Protein AF-A0A3D3Z901-F1 (afdb_monomer)

Nearest PDB structures (foldseek):
  7ojr-assembly1_A  TM=9.769E-01  e=3.075E-02  Bacillus subtilis subsp. subtilis str. 168
  7olh-assembly1_B  TM=9.767E-01  e=1.099E-01  Bacillus subtilis subsp. subtilis str. 168
  6gyz-assembly1_B  TM=9.586E-01  e=1.680E-01  Staphylococcus aureus
  2fkf-assembly1_A  TM=8.732E-01  e=5.812E-02  Pseudomonas aeruginosa
  5kl0-assembly1_A  TM=9.302E-01  e=1.803E-01  Xanthomonas citri pv. citri str. 306

pLDDT: mean 94.59, std 6.39, range [52.0, 98.56]

Structure (mmCIF, N/CA/C/O backbone):
data_AF-A0A3D3Z901-F1
#
_entry.id   AF-A0A3D3Z901-F1
#
loop_
_atom_site.group_PDB
_atom_site.id
_atom_site.type_symbol
_atom_site.label_atom_id
_atom_site.label_alt_id
_atom_site.label_comp_id
_atom_site.label_asym_id
_atom_site.label_entity_id
_atom_site.label_seq_id
_atom_site.pdbx_PDB_ins_code
_atom_site.Cartn_x
_atom_site.Cartn_y
_atom_site.Cartn_z
_atom_site.occupancy
_atom_site.B_iso_or_equiv
_atom_site.auth_seq_id
_atom_site.auth_comp_id
_atom_site.auth_asym_id
_atom_site.auth_atom_id
_atom_site.pdbx_PDB_model_num
ATOM 1 N N . LYS A 1 1 ? -0.467 -15.243 1.996 1.00 52.00 1 LYS A N 1
ATOM 2 C CA . LYS A 1 1 ? -0.853 -16.099 0.834 1.00 52.00 1 LYS A CA 1
ATOM 3 C C . LYS A 1 1 ? -2.322 -16.531 0.922 1.00 52.00 1 LYS A C 1
ATOM 5 O O . LYS A 1 1 ? -2.822 -17.210 0.037 1.00 52.00 1 LYS A O 1
ATOM 10 N N . ASP A 1 2 ? -3.028 -16.068 1.948 1.00 73.25 2 ASP A N 1
ATOM 11 C CA . ASP A 1 2 ? -4.239 -16.701 2.471 1.00 73.25 2 ASP A CA 1
ATOM 12 C C . ASP A 1 2 ? -5.517 -16.210 1.781 1.00 73.25 2 ASP A C 1
ATOM 14 O O . ASP A 1 2 ? -6.584 -16.778 1.965 1.00 73.25 2 ASP A O 1
ATOM 18 N N . MET A 1 3 ? -5.398 -15.188 0.924 1.00 85.94 3 MET A N 1
ATOM 19 C CA . MET A 1 3 ? -6.502 -14.625 0.137 1.00 85.94 3 MET A CA 1
ATOM 20 C C . MET A 1 3 ? -6.481 -15.030 -1.347 1.00 85.94 3 MET A C 1
ATOM 22 O O . MET A 1 3 ? -7.193 -14.440 -2.159 1.00 85.94 3 MET A O 1
ATOM 26 N N . GLY A 1 4 ? -5.639 -16.001 -1.727 1.00 92.06 4 GLY A N 1
ATOM 27 C CA . GLY A 1 4 ? -5.608 -16.558 -3.087 1.00 92.06 4 GLY A CA 1
ATOM 28 C C . GLY A 1 4 ? -5.181 -15.583 -4.193 1.00 92.06 4 GLY A C 1
ATOM 29 O O . GLY A 1 4 ? -5.412 -15.860 -5.364 1.00 92.06 4 GLY A O 1
ATOM 30 N N . GLN A 1 5 ? -4.578 -14.443 -3.842 1.00 91.56 5 GLN A N 1
ATOM 31 C CA . GLN A 1 5 ? -4.135 -13.436 -4.808 1.00 91.56 5 GLN A CA 1
ATOM 32 C C . GLN A 1 5 ? -2.725 -13.733 -5.325 1.00 91.56 5 GLN A C 1
ATOM 34 O O . GLN A 1 5 ? -1.845 -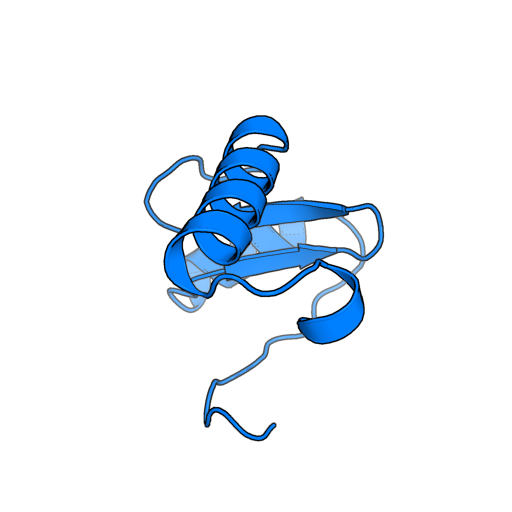14.148 -4.566 1.00 91.56 5 GLN A O 1
ATOM 39 N N . GLN A 1 6 ? -2.502 -13.478 -6.615 1.00 94.75 6 GLN A N 1
ATOM 40 C CA . GLN A 1 6 ? -1.176 -13.540 -7.222 1.00 94.75 6 GLN A CA 1
ATOM 41 C C . GLN A 1 6 ? -0.394 -12.262 -6.895 1.00 94.75 6 GLN A C 1
ATOM 43 O O . GLN A 1 6 ? -0.848 -11.158 -7.189 1.00 94.75 6 GLN A O 1
ATOM 48 N N . CYS A 1 7 ? 0.792 -12.418 -6.305 1.00 95.19 7 CYS A N 1
ATOM 49 C CA . CYS A 1 7 ? 1.681 -11.307 -5.967 1.00 95.19 7 CYS A CA 1
ATOM 50 C C . CYS A 1 7 ? 2.886 -11.273 -6.910 1.00 95.19 7 CYS A C 1
ATOM 52 O O . CYS A 1 7 ? 3.421 -12.320 -7.276 1.00 95.19 7 CYS A O 1
ATOM 54 N N . TYR A 1 8 ? 3.336 -10.066 -7.250 1.00 96.75 8 TYR A N 1
ATOM 55 C CA . TYR A 1 8 ? 4.503 -9.834 -8.096 1.00 96.75 8 TYR A CA 1
ATOM 56 C C . TYR A 1 8 ? 5.507 -8.961 -7.350 1.00 96.75 8 TYR A C 1
ATOM 58 O O . TYR A 1 8 ? 5.196 -7.825 -6.994 1.00 96.75 8 TYR A O 1
ATOM 66 N N . GLU A 1 9 ? 6.711 -9.480 -7.135 1.00 97.44 9 GLU A N 1
ATOM 67 C CA . GLU A 1 9 ? 7.830 -8.684 -6.638 1.00 97.44 9 GLU A CA 1
ATOM 68 C C . GLU A 1 9 ? 8.535 -7.989 -7.805 1.00 97.44 9 GLU A C 1
ATOM 70 O O . GLU A 1 9 ? 8.678 -8.543 -8.898 1.00 97.44 9 GLU A O 1
ATOM 75 N N . VAL A 1 10 ? 8.959 -6.750 -7.578 1.00 97.81 10 VAL A N 1
ATOM 76 C CA . VAL A 1 10 ? 9.623 -5.909 -8.577 1.00 97.81 10 VAL A CA 1
ATOM 77 C C . VAL A 1 10 ? 10.810 -5.176 -7.945 1.00 97.81 10 VAL A C 1
ATOM 79 O O . VAL A 1 10 ? 10.843 -5.027 -6.722 1.00 97.81 10 VAL A O 1
ATOM 82 N N . PRO A 1 11 ? 11.781 -4.688 -8.742 1.00 98.25 11 PRO A N 1
ATOM 83 C CA . PRO A 1 11 ? 12.866 -3.861 -8.224 1.00 98.25 11 PRO A CA 1
ATOM 84 C C . PRO A 1 11 ? 12.363 -2.596 -7.520 1.00 98.25 11 PRO A C 1
ATOM 86 O O . PRO A 1 11 ? 11.281 -2.085 -7.814 1.00 98.25 11 PRO A O 1
ATOM 89 N N . VAL A 1 12 ? 13.196 -2.054 -6.629 1.00 97.44 12 VAL A N 1
ATOM 90 C CA . VAL A 1 12 ? 12.906 -0.820 -5.886 1.00 97.44 12 VAL A CA 1
ATOM 91 C C . VAL A 1 12 ? 12.607 0.341 -6.839 1.00 97.44 12 VAL A C 1
ATOM 93 O O . VAL A 1 12 ? 13.334 0.585 -7.803 1.00 97.44 12 VAL A O 1
ATOM 96 N N . GLY A 1 13 ? 11.554 1.096 -6.523 1.00 95.38 13 GLY A N 1
ATOM 97 C CA . GLY A 1 13 ? 11.135 2.287 -7.252 1.00 95.38 13 GLY A CA 1
ATOM 98 C C . GLY A 1 13 ? 9.752 2.130 -7.876 1.00 95.38 13 GLY A C 1
ATOM 99 O O . GLY A 1 13 ? 9.492 1.229 -8.673 1.00 95.38 13 GLY A O 1
ATOM 100 N N . PHE A 1 14 ? 8.869 3.080 -7.578 1.00 95.69 14 PHE A N 1
ATOM 101 C CA . PHE A 1 14 ? 7.445 2.993 -7.916 1.00 95.69 14 PHE A CA 1
ATOM 102 C C . PHE A 1 14 ? 7.115 2.887 -9.412 1.00 95.69 14 PHE A C 1
ATOM 104 O O . PHE A 1 14 ? 6.046 2.400 -9.781 1.00 95.69 14 PHE A O 1
AT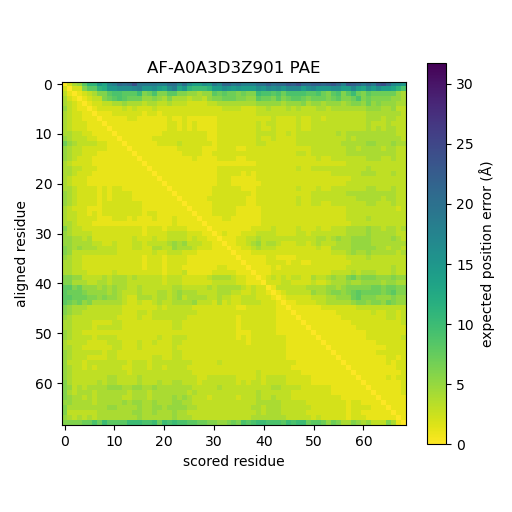OM 111 N N . LYS A 1 15 ? 8.044 3.288 -10.289 1.00 95.50 15 LYS A N 1
ATOM 112 C CA . LYS A 1 15 ? 7.931 3.071 -11.739 1.00 95.50 15 LYS A CA 1
ATOM 113 C C . LYS A 1 15 ? 7.791 1.586 -12.093 1.00 95.50 15 LYS A C 1
ATOM 115 O O . LYS A 1 15 ? 7.025 1.249 -12.988 1.00 95.50 15 LYS A O 1
ATOM 120 N N . HIS A 1 16 ? 8.480 0.700 -11.370 1.00 97.00 16 HIS A N 1
ATOM 121 C CA . HIS A 1 16 ? 8.421 -0.744 -11.599 1.00 97.00 16 HIS A CA 1
ATOM 122 C C . HIS A 1 16 ? 7.097 -1.335 -11.111 1.00 97.00 16 HIS A C 1
ATOM 124 O O . HIS A 1 16 ? 6.522 -2.182 -11.790 1.00 97.00 16 HIS A O 1
ATOM 130 N N . ILE A 1 17 ? 6.580 -0.834 -9.983 1.00 97.06 17 ILE A N 1
ATOM 131 C CA . ILE A 1 17 ? 5.262 -1.204 -9.450 1.00 97.06 17 ILE A CA 1
ATOM 132 C C . ILE A 1 17 ? 4.174 -0.805 -10.448 1.00 97.06 17 ILE A C 1
ATOM 134 O O . ILE A 1 17 ? 3.399 -1.651 -10.881 1.00 97.06 17 ILE A O 1
ATOM 138 N N . SER A 1 18 ? 4.167 0.458 -10.878 1.00 95.38 18 SER A N 1
ATOM 139 C CA . SER A 1 18 ? 3.158 0.981 -11.810 1.00 95.38 18 SER A CA 1
ATOM 140 C C . SER A 1 18 ? 3.179 0.233 -13.148 1.00 95.38 18 SER A C 1
ATOM 142 O O . SER A 1 18 ? 2.127 -0.150 -13.657 1.00 95.38 18 SER A O 1
ATOM 144 N N . ALA A 1 19 ? 4.372 -0.050 -13.688 1.00 96.50 19 ALA A N 1
ATOM 145 C CA . ALA A 1 19 ? 4.523 -0.835 -14.912 1.00 96.50 19 ALA A CA 1
ATOM 146 C C . ALA A 1 19 ? 3.991 -2.270 -14.753 1.00 96.50 19 ALA A C 1
ATOM 148 O O . ALA A 1 19 ? 3.239 -2.742 -15.604 1.00 96.50 19 ALA A O 1
ATOM 149 N N . LYS A 1 20 ? 4.319 -2.9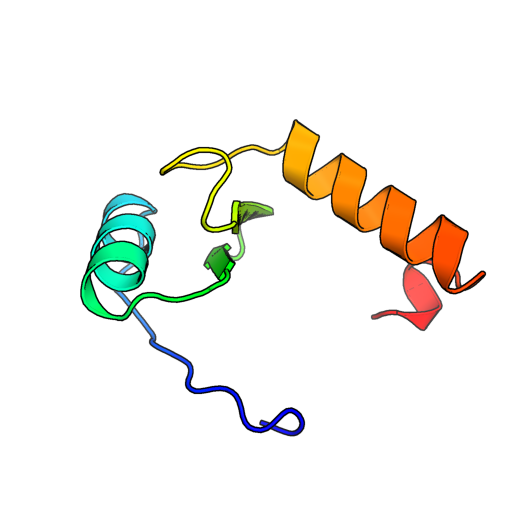51 -13.646 1.00 97.56 20 LYS A N 1
ATOM 150 C CA . LYS A 1 20 ? 3.852 -4.322 -13.400 1.00 97.56 20 LYS A CA 1
ATOM 151 C C . LYS A 1 20 ? 2.346 -4.385 -13.150 1.00 97.56 20 LYS A C 1
ATOM 153 O O . LYS A 1 20 ? 1.702 -5.323 -13.617 1.00 97.56 20 LYS A O 1
ATOM 158 N N . MET A 1 21 ? 1.767 -3.388 -12.475 1.00 97.31 21 MET A N 1
ATOM 159 C CA . MET A 1 21 ? 0.314 -3.284 -12.303 1.00 97.31 21 MET A CA 1
ATOM 160 C C . MET A 1 21 ? -0.410 -3.160 -13.647 1.00 97.31 21 MET A C 1
ATOM 162 O O . MET A 1 21 ? -1.425 -3.827 -13.840 1.00 97.31 21 MET A O 1
ATOM 166 N N . ALA A 1 22 ? 0.120 -2.354 -14.574 1.00 96.25 22 ALA A N 1
ATOM 167 C CA . ALA A 1 22 ? -0.433 -2.212 -15.920 1.00 96.25 22 ALA A CA 1
ATOM 168 C C . ALA A 1 22 ? -0.308 -3.508 -16.741 1.00 96.25 22 ALA A C 1
ATOM 170 O O . ALA A 1 22 ? -1.270 -3.917 -17.383 1.00 96.25 22 ALA A O 1
ATOM 171 N N . GLU A 1 23 ? 0.845 -4.182 -16.679 1.00 97.56 23 GLU A N 1
ATOM 172 C CA . GLU A 1 23 ? 1.108 -5.445 -17.388 1.00 97.56 23 GLU A CA 1
ATOM 173 C C . GLU A 1 23 ? 0.190 -6.584 -16.926 1.00 97.56 23 GLU A C 1
ATOM 175 O O . GLU A 1 23 ? -0.339 -7.341 -17.735 1.00 97.56 23 GLU A O 1
ATOM 180 N N . THR A 1 24 ? 0.011 -6.715 -15.613 1.00 97.25 24 THR A N 1
ATOM 181 C CA . THR A 1 24 ? -0.679 -7.865 -14.999 1.00 97.25 24 THR A CA 1
ATOM 182 C C . THR A 1 24 ? -2.137 -7.589 -14.682 1.00 97.25 24 THR A C 1
ATOM 184 O O . THR A 1 24 ? -2.838 -8.474 -14.195 1.00 97.25 24 THR A O 1
ATOM 187 N N . ASN A 1 25 ? -2.594 -6.360 -14.934 1.00 95.94 25 ASN A N 1
ATOM 188 C CA . ASN A 1 25 ? -3.881 -5.872 -14.476 1.00 95.94 25 ASN A CA 1
ATOM 189 C C . ASN A 1 25 ? -4.056 -6.147 -12.966 1.00 95.94 25 ASN A C 1
ATOM 191 O O . ASN A 1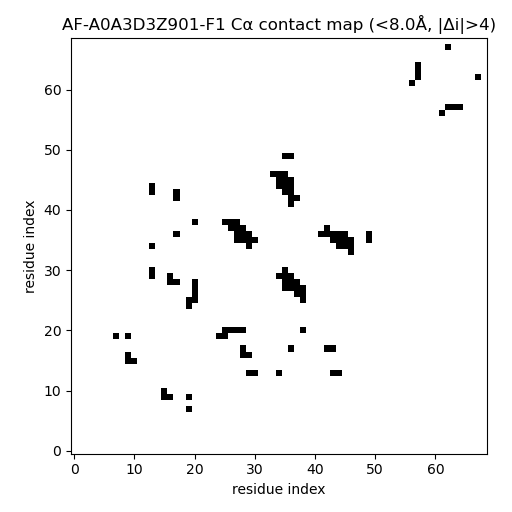 25 ? -5.025 -6.776 -12.537 1.00 95.94 25 ASN A O 1
ATOM 195 N N . ALA A 1 26 ? -3.092 -5.716 -12.150 1.00 96.69 26 ALA A N 1
ATOM 196 C CA . ALA A 1 26 ? -3.168 -5.855 -10.696 1.00 96.69 26 ALA A CA 1
ATOM 197 C C . ALA A 1 26 ? -4.119 -4.809 -10.092 1.00 96.69 26 ALA A C 1
ATOM 199 O O . ALA A 1 26 ? -4.224 -3.686 -10.583 1.00 96.69 26 ALA A O 1
ATOM 200 N N . VAL A 1 27 ? -4.810 -5.170 -9.006 1.00 95.94 27 VAL A N 1
ATOM 201 C CA . VAL A 1 27 ? -5.759 -4.277 -8.310 1.00 95.94 27 VAL A CA 1
ATOM 202 C C . VAL A 1 27 ? -5.029 -3.219 -7.479 1.00 95.94 27 VAL A C 1
ATO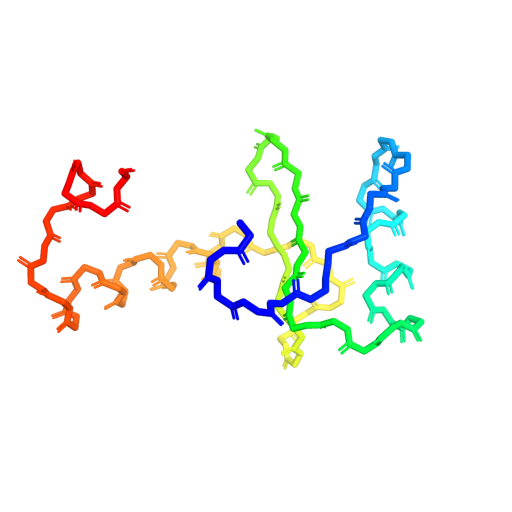M 204 O O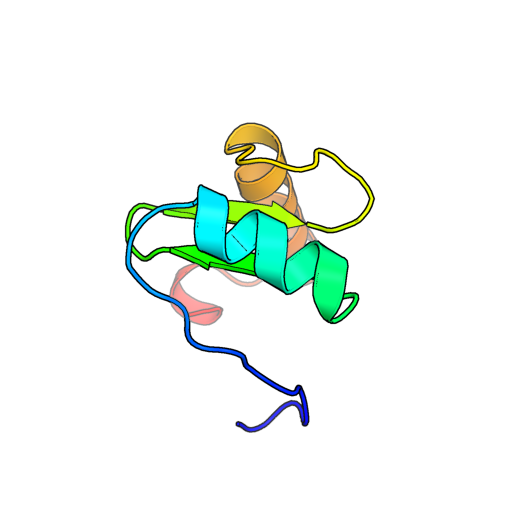 . VAL A 1 27 ? -5.464 -2.071 -7.420 1.00 95.94 27 VAL A O 1
ATOM 207 N N . ILE A 1 28 ? -3.921 -3.604 -6.846 1.00 96.06 28 ILE A N 1
ATOM 208 C CA . ILE A 1 28 ? -3.195 -2.804 -5.858 1.00 96.06 28 ILE A CA 1
ATOM 209 C C . ILE A 1 28 ? -1.690 -3.022 -6.013 1.00 96.06 28 ILE A C 1
ATOM 211 O O . ILE A 1 28 ? -1.248 -4.114 -6.374 1.00 96.06 28 ILE A O 1
ATOM 215 N N . GLY A 1 29 ? -0.905 -1.989 -5.732 1.00 96.62 29 GLY A N 1
ATOM 216 C CA . GLY A 1 29 ? 0.549 -2.069 -5.678 1.00 96.62 29 GLY A CA 1
ATOM 217 C C . GLY A 1 29 ? 1.105 -1.053 -4.694 1.00 96.62 29 GLY A C 1
ATOM 218 O O . GLY A 1 29 ? 0.525 0.015 -4.499 1.00 96.62 29 GLY A O 1
ATOM 219 N N . GLY A 1 30 ? 2.227 -1.381 -4.062 1.00 96.19 30 GLY A N 1
ATOM 220 C CA . GLY A 1 30 ? 2.821 -0.505 -3.066 1.00 96.19 30 GLY A CA 1
ATOM 221 C C . GLY A 1 30 ? 4.245 -0.873 -2.689 1.00 96.19 30 GLY A C 1
ATOM 222 O O . GLY A 1 30 ? 4.787 -1.884 -3.130 1.00 96.19 30 GLY A O 1
ATOM 223 N N . GLU A 1 31 ? 4.851 -0.015 -1.880 1.00 96.00 31 GLU A N 1
ATOM 224 C CA . GLU A 1 31 ? 6.205 -0.171 -1.350 1.00 96.00 31 GLU A CA 1
ATOM 225 C C . GLU A 1 31 ? 6.239 0.159 0.147 1.00 96.00 31 GLU A C 1
ATOM 227 O O . GLU A 1 31 ? 5.389 0.887 0.661 1.00 96.00 31 GLU A O 1
ATOM 232 N N . SER A 1 32 ? 7.253 -0.342 0.855 1.00 94.75 32 SER A N 1
ATOM 233 C CA . SER A 1 32 ? 7.389 -0.197 2.313 1.00 94.75 32 SER A CA 1
ATOM 234 C C . SER A 1 32 ? 7.549 1.247 2.803 1.00 94.75 32 SER A C 1
ATOM 236 O O . SER A 1 32 ? 7.374 1.504 3.988 1.00 94.75 32 SER A O 1
ATOM 238 N N . SER A 1 33 ? 7.838 2.199 1.910 1.00 94.12 33 SER A N 1
ATOM 239 C CA . SER A 1 33 ? 7.860 3.635 2.223 1.00 94.12 33 SER A CA 1
ATOM 240 C C . SER A 1 33 ? 6.464 4.226 2.488 1.00 94.12 33 SER A C 1
ATOM 242 O O . SER A 1 33 ? 6.363 5.383 2.889 1.00 94.12 33 SER A O 1
ATOM 244 N N . GLY A 1 34 ? 5.394 3.460 2.230 1.00 90.94 34 GLY A N 1
ATOM 245 C CA . GLY A 1 34 ? 4.000 3.899 2.337 1.00 90.94 34 GLY A CA 1
ATOM 246 C C . GLY A 1 34 ? 3.373 4.330 1.006 1.00 90.94 34 GLY A C 1
ATOM 247 O O . GLY A 1 34 ? 2.215 4.738 0.976 1.00 90.94 34 GLY A O 1
ATOM 248 N N . GLY A 1 35 ? 4.104 4.241 -0.111 1.00 94.44 35 GLY A N 1
ATOM 249 C CA . GLY A 1 35 ? 3.536 4.488 -1.437 1.00 94.44 35 GLY A CA 1
ATOM 250 C C . GLY A 1 35 ? 2.518 3.414 -1.824 1.00 94.44 35 GLY A C 1
ATOM 251 O O . GLY A 1 35 ? 2.872 2.238 -1.846 1.00 94.44 35 GLY A O 1
ATOM 252 N N . LEU A 1 36 ? 1.297 3.822 -2.185 1.00 97.00 36 LEU A N 1
ATOM 253 C CA . LEU A 1 36 ? 0.206 2.942 -2.614 1.00 97.00 36 LEU A CA 1
ATOM 254 C C . LEU A 1 36 ? -0.441 3.459 -3.905 1.00 97.00 36 LEU A C 1
ATOM 256 O O . LEU A 1 36 ? -0.660 4.662 -4.053 1.00 97.00 36 LEU A O 1
ATOM 260 N N . ALA A 1 37 ? -0.771 2.542 -4.811 1.00 96.56 37 ALA A N 1
ATOM 261 C CA . ALA A 1 37 ? -1.613 2.780 -5.976 1.00 96.56 37 ALA A CA 1
ATOM 262 C C . ALA A 1 37 ? -2.730 1.738 -6.028 1.00 96.56 37 ALA A C 1
ATOM 264 O O . ALA A 1 37 ? -2.524 0.561 -5.719 1.00 96.56 37 ALA A O 1
ATOM 265 N N . VAL A 1 38 ? -3.905 2.176 -6.471 1.00 96.50 38 VAL A N 1
ATOM 266 C CA . VAL A 1 38 ? -5.072 1.323 -6.692 1.00 96.50 38 VAL A CA 1
ATOM 267 C C . VAL A 1 38 ? -5.556 1.556 -8.110 1.00 96.50 38 VAL A C 1
ATOM 269 O O . VAL A 1 38 ? -5.724 2.694 -8.558 1.00 96.50 38 VAL A O 1
ATOM 272 N N . ARG A 1 39 ? -5.754 0.461 -8.836 1.00 95.06 39 ARG A N 1
ATOM 273 C CA . ARG A 1 39 ? -6.202 0.504 -10.223 1.00 95.06 39 ARG A CA 1
ATOM 274 C C . ARG A 1 39 ? -7.551 1.220 -10.328 1.00 95.06 39 ARG A C 1
ATOM 276 O O . ARG A 1 39 ? -8.483 0.887 -9.605 1.00 95.06 39 ARG A O 1
ATOM 283 N N . GLY A 1 40 ? -7.656 2.145 -11.281 1.00 92.56 40 GLY A N 1
ATOM 284 C CA . GLY A 1 40 ? -8.873 2.921 -11.545 1.00 92.56 40 GLY A CA 1
ATOM 285 C C . GLY A 1 40 ? -8.898 4.316 -10.913 1.00 92.56 40 GLY A C 1
ATOM 286 O O . GLY A 1 40 ? -9.796 5.080 -11.241 1.00 92.56 40 GLY A O 1
ATOM 287 N N . HIS A 1 41 ? -7.919 4.666 -10.068 1.00 93.31 41 HIS A N 1
ATOM 288 C CA . HIS A 1 41 ? -7.779 6.016 -9.504 1.00 93.31 41 HIS A CA 1
ATOM 289 C C . HIS A 1 41 ? -6.715 6.840 -10.245 1.00 93.31 41 HIS A C 1
ATOM 291 O O . HIS A 1 41 ? -7.020 7.556 -11.195 1.00 93.31 41 HIS A O 1
ATOM 297 N N . ILE A 1 42 ? -5.444 6.693 -9.865 1.00 91.19 42 ILE A N 1
ATOM 298 C CA . ILE A 1 42 ? -4.293 7.342 -10.504 1.00 91.19 42 ILE A CA 1
ATOM 299 C C . ILE A 1 42 ? -3.246 6.264 -10.787 1.00 91.19 42 ILE A C 1
ATOM 301 O O . ILE A 1 42 ? -2.994 5.394 -9.954 1.00 91.19 42 ILE A O 1
ATOM 305 N N . ALA A 1 43 ? -2.609 6.320 -11.960 1.00 86.25 43 ALA A N 1
ATOM 306 C CA . ALA A 1 43 ? -1.504 5.432 -12.337 1.00 86.25 43 ALA A CA 1
ATOM 307 C C . ALA A 1 43 ? -0.182 5.843 -11.645 1.00 86.25 43 ALA A C 1
ATOM 309 O O . ALA A 1 43 ? 0.836 6.075 -12.294 1.00 86.25 43 ALA A O 1
ATOM 310 N N . GLY A 1 44 ? -0.223 5.998 -10.320 1.00 90.38 44 GLY A N 1
ATOM 311 C CA . GLY A 1 44 ? 0.846 6.542 -9.488 1.00 90.38 44 GLY A CA 1
ATOM 312 C C . GLY A 1 44 ? 0.475 6.528 -8.003 1.00 90.38 44 GLY A C 1
ATOM 313 O O . GLY A 1 44 ? -0.605 6.076 -7.630 1.00 90.38 44 GLY A O 1
ATOM 314 N N . LYS A 1 45 ? 1.387 7.005 -7.150 1.00 93.94 45 LYS A N 1
ATOM 315 C CA . LYS A 1 45 ? 1.151 7.085 -5.702 1.00 93.94 45 LYS A CA 1
ATOM 316 C C . LYS A 1 45 ? 0.095 8.136 -5.390 1.00 93.94 45 LYS A C 1
ATOM 318 O O . LYS A 1 45 ? 0.226 9.270 -5.844 1.00 93.94 45 LYS A O 1
ATOM 323 N N . ASP A 1 46 ? -0.846 7.791 -4.523 1.00 95.00 46 ASP A N 1
ATOM 324 C CA . ASP A 1 46 ? -1.748 8.763 -3.910 1.00 95.00 46 ASP A CA 1
ATOM 325 C C . ASP A 1 46 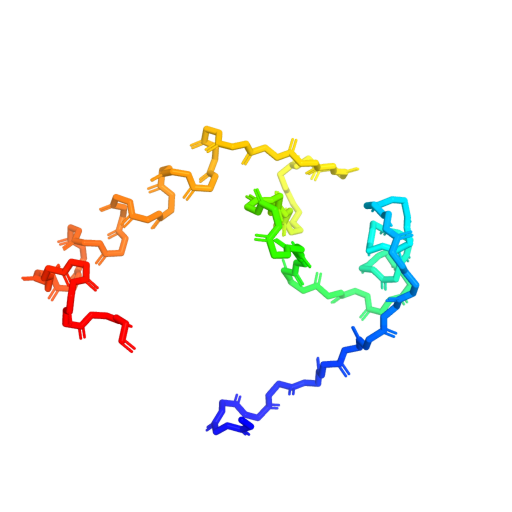? -1.932 8.449 -2.420 1.00 95.00 46 ASP A C 1
ATOM 327 O O . ASP A 1 46 ? -2.607 7.494 -2.035 1.00 95.00 46 ASP A O 1
ATOM 331 N N . GLY A 1 47 ? -1.299 9.264 -1.574 1.00 94.81 47 GLY A N 1
ATOM 332 C CA . GLY A 1 47 ? -1.375 9.111 -0.122 1.00 94.81 47 GLY A CA 1
ATOM 333 C C . GLY A 1 47 ? -2.722 9.530 0.469 1.00 94.81 47 GLY A C 1
ATOM 334 O O . GLY A 1 47 ? -3.129 8.973 1.485 1.00 94.81 47 GLY A O 1
ATOM 335 N N . ILE A 1 48 ? -3.435 10.467 -0.164 1.00 96.38 48 ILE A N 1
ATOM 336 C CA . ILE A 1 48 ? -4.754 10.914 0.304 1.00 96.38 48 ILE A CA 1
ATOM 337 C C . ILE A 1 48 ? -5.768 9.802 0.053 1.00 96.38 48 ILE A C 1
ATOM 339 O O . ILE A 1 48 ? -6.523 9.440 0.953 1.00 96.38 48 ILE A O 1
ATOM 343 N N .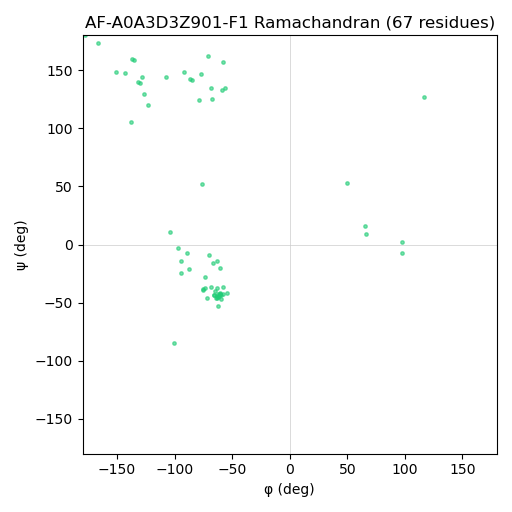 TYR A 1 49 ? -5.738 9.212 -1.141 1.00 95.25 49 TYR A N 1
ATOM 344 C CA . TYR A 1 49 ? -6.596 8.082 -1.476 1.00 95.25 49 TYR A CA 1
ATOM 345 C C . TYR A 1 49 ? -6.305 6.860 -0.593 1.00 95.25 49 TYR A C 1
ATOM 347 O O . TYR A 1 49 ? -7.227 6.244 -0.062 1.00 95.25 49 TYR A O 1
ATOM 355 N N . ALA A 1 50 ? -5.027 6.549 -0.350 1.00 95.50 50 ALA A N 1
ATOM 356 C CA . ALA A 1 50 ? -4.637 5.481 0.571 1.00 95.50 50 ALA A CA 1
ATOM 357 C C . ALA A 1 50 ? -5.153 5.720 2.002 1.00 95.50 50 ALA A C 1
ATOM 359 O O . ALA A 1 50 ? -5.679 4.802 2.633 1.00 95.50 50 ALA A O 1
ATOM 360 N N . ALA A 1 51 ? -5.044 6.955 2.503 1.00 96.19 51 ALA A N 1
ATOM 361 C CA . ALA A 1 51 ? -5.565 7.324 3.816 1.00 96.19 51 ALA A CA 1
ATOM 362 C C . ALA A 1 51 ? -7.096 7.213 3.876 1.00 96.19 51 ALA A C 1
ATOM 364 O O . ALA A 1 51 ? -7.628 6.713 4.865 1.00 96.19 51 ALA A O 1
ATOM 365 N N . ALA A 1 52 ? -7.801 7.618 2.816 1.00 97.00 52 ALA A N 1
ATOM 366 C CA . ALA A 1 52 ? -9.253 7.491 2.727 1.00 97.00 52 ALA A CA 1
ATOM 367 C C . ALA A 1 52 ? -9.704 6.023 2.787 1.00 97.00 52 ALA A C 1
ATOM 369 O O . ALA A 1 52 ? -10.604 5.707 3.560 1.00 97.00 52 ALA A O 1
ATOM 370 N N . LEU A 1 53 ? -9.031 5.117 2.066 1.00 96.06 53 LEU A N 1
ATOM 371 C CA . LEU A 1 53 ? -9.310 3.676 2.135 1.00 96.06 53 LEU A CA 1
ATOM 372 C C . LEU A 1 53 ? -9.041 3.089 3.526 1.00 96.06 53 LEU A C 1
ATOM 374 O O . LEU A 1 53 ? -9.784 2.226 3.989 1.00 96.06 53 LEU A O 1
ATOM 378 N N . LEU A 1 54 ? -7.997 3.552 4.222 1.00 96.19 54 LEU A N 1
ATOM 379 C CA . LEU A 1 54 ? -7.758 3.135 5.604 1.00 96.19 54 LEU A CA 1
ATOM 380 C C . LEU A 1 54 ? -8.891 3.600 6.526 1.00 96.19 54 LEU A C 1
ATOM 382 O O . LEU A 1 54 ? -9.401 2.801 7.306 1.00 96.19 54 LEU A O 1
ATOM 386 N N . VAL A 1 55 ? -9.314 4.863 6.419 1.00 97.88 55 VAL A N 1
ATOM 387 C CA . VAL A 1 55 ? -10.447 5.398 7.193 1.00 97.88 55 VAL A CA 1
ATOM 388 C C . VAL A 1 55 ? -11.738 4.638 6.881 1.00 97.88 55 VAL A C 1
ATOM 390 O O . VAL A 1 55 ? -12.475 4.297 7.804 1.00 97.88 55 VAL A O 1
ATOM 393 N N . GLU A 1 56 ? -11.989 4.312 5.612 1.00 98.00 56 GLU A N 1
ATOM 394 C CA . GLU A 1 56 ? -13.119 3.479 5.196 1.00 98.00 56 GLU A CA 1
ATOM 395 C C . GLU A 1 56 ? -13.062 2.092 5.848 1.00 98.00 56 GLU A C 1
ATOM 397 O O . GLU A 1 56 ? -14.052 1.657 6.435 1.00 98.00 56 GLU A O 1
ATOM 402 N N . MET A 1 57 ? -11.903 1.420 5.836 1.00 97.75 57 MET A N 1
ATOM 403 C CA . MET A 1 57 ? -11.735 0.127 6.510 1.00 97.75 57 MET A CA 1
ATOM 404 C C . MET A 1 57 ? -12.053 0.214 8.006 1.00 97.75 57 MET A C 1
ATOM 406 O O . MET A 1 57 ? -12.744 -0.663 8.526 1.00 97.75 57 MET A O 1
ATOM 410 N N . LEU A 1 58 ? -11.609 1.266 8.701 1.00 98.31 58 LEU A N 1
ATOM 411 C CA . LEU A 1 58 ? -11.938 1.475 10.118 1.00 98.31 58 LEU A CA 1
ATOM 412 C C . LEU A 1 58 ? -13.446 1.678 10.321 1.00 98.31 58 LEU A C 1
ATOM 414 O O . LEU A 1 58 ? -14.040 1.049 11.196 1.00 98.31 58 LEU A O 1
ATOM 418 N N . ALA A 1 59 ? -14.074 2.514 9.491 1.00 98.44 59 ALA A N 1
ATOM 419 C CA . ALA A 1 59 ? -15.496 2.830 9.590 1.00 98.44 59 ALA A CA 1
ATOM 420 C C . ALA A 1 59 ? -16.396 1.618 9.293 1.00 98.44 59 ALA A C 1
ATOM 422 O O . ALA A 1 59 ? -17.358 1.377 10.019 1.00 98.44 59 ALA A O 1
ATOM 423 N N . VAL A 1 60 ? -16.076 0.839 8.256 1.00 98.56 60 VAL A N 1
ATOM 424 C CA . VAL A 1 60 ? -16.872 -0.323 7.823 1.00 98.56 60 VAL A CA 1
ATOM 425 C C . VAL A 1 60 ? -16.689 -1.513 8.761 1.00 98.56 60 VAL A C 1
ATOM 427 O O . VAL A 1 60 ? -17.647 -2.229 9.046 1.00 98.56 60 VAL A O 1
ATOM 430 N N . THR A 1 61 ? -15.469 -1.750 9.247 1.00 98.12 61 THR A N 1
ATOM 431 C CA . THR A 1 61 ? -15.189 -2.916 10.102 1.00 98.12 61 THR A CA 1
ATOM 432 C C . THR A 1 61 ? -15.438 -2.658 11.586 1.00 98.12 61 THR A C 1
ATOM 434 O O . THR A 1 61 ? -15.570 -3.617 12.345 1.00 98.12 61 THR A O 1
ATOM 437 N N . GLY A 1 62 ? -15.455 -1.390 12.015 1.00 98.25 62 GLY A N 1
ATOM 438 C CA . GLY A 1 62 ? -15.514 -0.994 13.426 1.00 98.25 62 GLY A CA 1
ATOM 439 C C . GLY A 1 62 ? -14.264 -1.367 14.235 1.00 98.25 62 GLY A C 1
ATOM 440 O O . GLY A 1 62 ? -14.276 -1.263 15.461 1.00 98.25 62 GLY A O 1
ATOM 441 N N . LYS A 1 63 ? -13.196 -1.832 13.575 1.00 98.38 63 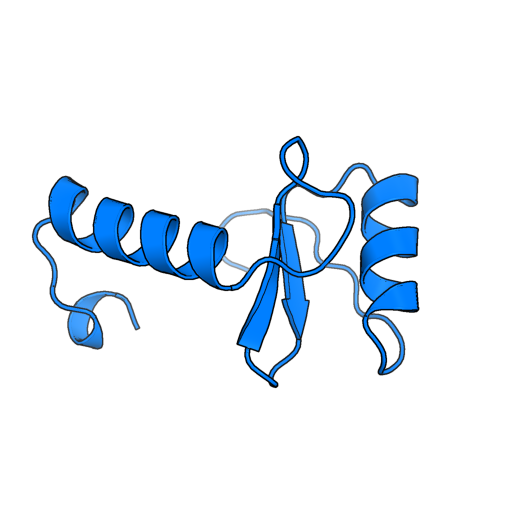LYS A N 1
ATOM 442 C CA . LYS A 1 63 ? -11.943 -2.254 14.210 1.00 98.38 63 LYS A CA 1
ATOM 443 C C . LYS A 1 63 ? -10.961 -1.091 14.295 1.00 98.38 63 LYS A C 1
ATOM 445 O O . LYS A 1 63 ? -10.924 -0.237 13.412 1.00 98.38 63 LYS A O 1
ATOM 450 N N . SER A 1 64 ? -10.126 -1.076 15.331 1.00 97.81 64 SER A N 1
ATOM 451 C CA . SER A 1 64 ? -8.970 -0.178 15.390 1.00 97.81 64 SER A CA 1
ATOM 452 C C . SER A 1 64 ? -7.884 -0.615 14.401 1.00 97.81 64 SER A C 1
ATOM 454 O O . SER A 1 64 ? -7.826 -1.772 13.987 1.00 97.81 64 SER A O 1
ATOM 456 N N . VAL A 1 65 ? -6.950 0.288 14.083 1.00 96.19 65 VAL A N 1
ATOM 457 C CA . VAL A 1 65 ? -5.782 -0.041 13.242 1.00 96.19 65 VAL A CA 1
ATOM 458 C C . VAL A 1 65 ? -5.003 -1.235 13.813 1.00 96.19 65 VAL A C 1
ATOM 460 O O . VAL A 1 65 ? -4.638 -2.138 13.072 1.00 96.19 65 VAL A O 1
ATOM 463 N N . SER A 1 66 ? -4.817 -1.289 15.137 1.00 96.94 66 SER A N 1
ATOM 464 C CA . SER A 1 66 ? -4.113 -2.386 15.819 1.00 96.94 66 SER A CA 1
ATOM 465 C C . SER A 1 66 ? -4.827 -3.741 15.768 1.00 96.94 66 SER A C 1
ATOM 467 O O . SER A 1 66 ? -4.204 -4.748 16.069 1.00 96.94 66 SER A O 1
ATOM 469 N N . GLN A 1 67 ? -6.119 -3.774 15.434 1.00 97.19 67 GLN A N 1
ATOM 470 C CA . GLN A 1 67 ? -6.887 -5.008 15.236 1.00 97.19 67 GLN A CA 1
ATOM 471 C C . GLN A 1 67 ? -6.929 -5.450 13.763 1.00 97.19 67 GLN A C 1
ATOM 473 O O . GLN A 1 67 ? -7.384 -6.559 13.477 1.00 97.19 67 GLN A O 1
ATOM 478 N N . LEU A 1 68 ? -6.552 -4.563 12.833 1.00 93.12 68 LEU A N 1
ATOM 479 C CA . LEU A 1 68 ? -6.466 -4.837 11.394 1.00 93.12 68 LEU A CA 1
ATOM 480 C C . LEU A 1 68 ? -5.054 -5.244 10.954 1.00 93.12 68 LEU A C 1
ATOM 482 O O . LEU A 1 68 ? -4.923 -5.893 9.917 1.00 93.12 68 LEU A O 1
ATOM 486 N N . TYR A 1 69 ? -4.037 -4.837 11.715 1.00 88.06 69 TYR A N 1
ATOM 487 C CA . TYR A 1 69 ? -2.655 -5.298 11.585 1.00 88.06 69 TYR A CA 1
ATOM 488 C C . TYR A 1 69 ? -2.485 -6.689 12.203 1.00 88.06 69 TYR A C 1
ATOM 490 O O . TYR A 1 69 ? -1.862 -7.545 11.538 1.00 88.06 69 TYR A O 1
#

Foldseek 3Di:
DPVPDDDDDFDDDCVGQLVVCVVVVDQKGDDPVQFIDGPPPDSGGDNVVVVVVVVVCCVVVVDDPVVVD

Mean predicted aligned error: 3.01 Å

Solvent-accessible surface area (backbone atoms only — not comparable to full-atom values): 4461 Å² total; per-residue (Å²): 124,90,80,77,69,90,83,82,90,66,67,93,54,69,69,46,46,48,51,48,30,67,74,68,69,42,64,67,44,70,48,96,90,67,47,33,33,43,65,92,77,51,98,48,74,36,66,67,62,49,50,50,54,51,52,47,50,32,67,76,67,71,45,54,73,85,75,73,109

Sequence (69 aa):
KDMGQQCYEVPVGFKHISAKMAETNAVIGGESSGGLAVRGHIAGKDGIYAAALLVEMLAVTGKSVSQLY

Radius of gyration: 13.05 Å; Cα contacts (8 Å, |Δi|>4): 58; chains: 1; bounding box: 30×28×33 Å

Secondary structure (DSSP, 8-state):
-TT--------SSHHHHHHHHHHHT-SEEE-TTS-EEETTT-SS--HHHHHHHHHHHHHHH---HHHH-